Protein AF-A0A7J7HEP3-F1 (afdb_monomer_lite)

Radius of gyration: 16.16 Å; chains: 1; bounding box: 36×31×46 Å

pLDDT: mean 75.07, std 21.23, range [25.8, 96.38]

Sequence (106 aa):
MVVGGAAGEGDKEGMDHEEAGGELISNDKFKSIEHIVLANRVGPRVSVACFFSSGIQASSKVYGSIKELLSEENPPKYREITVRDYAAYFNAKGLDGNSTFSHFKL

InterPro domains:
  IPR027443 Isopenicillin N synthase-like superfamily [G3DSA:2.60.120.330] (22-89)

Structure (mmCIF, N/CA/C/O backbone):
data_AF-A0A7J7HEP3-F1
#
_entry.id   AF-A0A7J7HEP3-F1
#
loop_
_atom_site.group_PDB
_atom_site.id
_atom_site.type_symbol
_atom_site.label_atom_id
_atom_site.label_alt_id
_atom_site.label_comp_id
_atom_site.label_asym_id
_atom_site.label_entity_id
_atom_site.label_seq_id
_atom_site.pdbx_PDB_ins_code
_atom_site.Cartn_x
_atom_site.Cartn_y
_atom_site.Cartn_z
_atom_site.occupancy
_atom_site.B_iso_or_equiv
_atom_site.auth_seq_id
_atom_site.auth_comp_id
_atom_site.auth_asym_id
_atom_site.auth_atom_id
_atom_site.pdbx_PDB_model_num
ATOM 1 N N . MET A 1 1 ? 8.646 2.204 0.706 1.00 25.80 1 MET A N 1
ATOM 2 C CA . MET A 1 1 ? 9.997 1.812 0.252 1.00 25.80 1 MET A CA 1
ATOM 3 C C . MET A 1 1 ? 9.879 1.523 -1.231 1.00 25.80 1 MET A C 1
ATOM 5 O O . MET A 1 1 ? 9.289 0.518 -1.582 1.00 25.80 1 MET A O 1
ATOM 9 N N . VAL A 1 2 ? 10.303 2.457 -2.083 1.00 26.36 2 VAL A N 1
ATOM 10 C CA . VAL A 1 2 ? 10.253 2.294 -3.543 1.00 26.36 2 VAL A CA 1
ATOM 11 C C . VAL A 1 2 ? 11.681 2.058 -4.006 1.00 26.36 2 VAL A C 1
ATOM 13 O O . VAL A 1 2 ? 12.533 2.927 -3.831 1.00 26.36 2 VAL A O 1
ATOM 16 N N . VAL A 1 3 ? 11.946 0.877 -4.560 1.00 27.70 3 VAL A N 1
ATOM 17 C CA . VAL A 1 3 ? 13.159 0.612 -5.338 1.00 27.70 3 VAL A CA 1
ATOM 18 C C . VAL A 1 3 ? 12.714 0.568 -6.788 1.00 27.70 3 VAL A C 1
ATOM 20 O O . VAL A 1 3 ? 11.974 -0.323 -7.194 1.00 27.70 3 VAL A O 1
ATOM 23 N N . GLY A 1 4 ? 13.089 1.598 -7.541 1.00 28.75 4 GLY A N 1
ATOM 24 C CA . GLY A 1 4 ? 12.737 1.703 -8.945 1.00 28.75 4 GLY A CA 1
ATOM 25 C C . GLY A 1 4 ? 13.511 0.690 -9.770 1.00 28.75 4 GLY A C 1
ATOM 26 O O . GLY A 1 4 ? 14.736 0.600 -9.627 1.00 28.75 4 GLY A O 1
ATOM 27 N N . GLY A 1 5 ? 12.809 0.013 -10.694 1.00 29.83 5 GLY A N 1
ATOM 28 C CA . GLY A 1 5 ? 13.534 -0.525 -11.815 1.00 29.83 5 GLY A CA 1
ATOM 29 C C . GLY A 1 5 ? 12.966 -1.301 -13.013 1.00 29.83 5 GLY A C 1
ATOM 30 O O . GLY A 1 5 ? 12.582 -2.445 -12.857 1.00 29.83 5 GLY A O 1
ATOM 31 N N . ALA A 1 6 ? 13.182 -0.706 -14.201 1.00 29.84 6 ALA A N 1
ATOM 32 C CA . ALA A 1 6 ? 13.453 -1.257 -15.545 1.00 29.84 6 ALA A CA 1
ATOM 33 C C . ALA A 1 6 ? 12.407 -1.757 -16.519 1.00 29.84 6 ALA A C 1
ATOM 35 O O . ALA A 1 6 ? 11.457 -2.435 -16.184 1.00 29.84 6 ALA A O 1
ATOM 36 N N . ALA A 1 7 ? 12.696 -1.436 -17.784 1.00 34.62 7 ALA A N 1
ATOM 37 C CA . ALA A 1 7 ? 11.922 -1.776 -18.960 1.00 34.62 7 ALA A CA 1
ATOM 38 C C . ALA A 1 7 ? 12.692 -2.799 -19.811 1.00 34.62 7 ALA A C 1
ATOM 40 O O . ALA A 1 7 ? 13.732 -2.477 -20.390 1.00 34.62 7 ALA A O 1
ATOM 41 N N . GLY A 1 8 ? 12.132 -4.003 -19.906 1.00 30.41 8 GLY A N 1
ATOM 42 C CA . GLY A 1 8 ? 12.289 -4.922 -21.029 1.00 30.41 8 GLY A CA 1
ATOM 43 C C . GLY A 1 8 ? 10.907 -5.134 -21.645 1.00 30.41 8 GLY A C 1
ATOM 44 O O . GLY A 1 8 ? 9.927 -5.279 -20.920 1.00 30.41 8 GLY A O 1
ATOM 45 N N . GLU A 1 9 ? 10.816 -5.049 -22.966 1.00 41.53 9 GLU A N 1
ATOM 46 C CA . GLU A 1 9 ? 9.575 -5.218 -23.719 1.00 41.53 9 GLU A CA 1
ATOM 47 C C . GLU A 1 9 ? 9.227 -6.709 -23.803 1.00 41.53 9 GLU A C 1
ATOM 49 O O . GLU A 1 9 ? 9.986 -7.504 -24.353 1.00 41.53 9 GLU A O 1
ATOM 54 N N . GLY A 1 10 ? 8.101 -7.069 -23.197 1.00 30.66 10 GLY A N 1
ATOM 55 C CA . GLY A 1 10 ? 7.536 -8.411 -23.125 1.00 30.66 10 GLY A CA 1
ATOM 56 C C . GLY A 1 10 ? 6.417 -8.363 -22.094 1.00 30.66 10 GLY A C 1
ATOM 57 O O . GLY A 1 10 ? 6.683 -7.979 -20.963 1.00 30.66 10 GLY A O 1
ATOM 58 N N . ASP A 1 11 ? 5.183 -8.589 -22.545 1.00 29.23 11 ASP A N 1
ATOM 59 C CA . ASP A 1 11 ? 3.941 -8.756 -21.779 1.00 29.23 11 ASP A CA 1
ATOM 60 C C . ASP A 1 11 ? 3.921 -8.096 -20.392 1.00 29.23 11 ASP A C 1
ATOM 62 O O . ASP A 1 11 ? 4.408 -8.631 -19.399 1.00 29.23 11 ASP A O 1
ATOM 66 N N . LYS A 1 12 ? 3.334 -6.893 -20.332 1.00 32.94 12 LYS A N 1
ATOM 67 C CA . LYS A 1 12 ? 3.132 -6.133 -19.092 1.00 32.94 12 LYS A CA 1
ATOM 68 C C . LYS A 1 12 ? 2.104 -6.842 -18.205 1.00 32.94 12 LYS A C 1
ATOM 70 O O . LYS A 1 12 ? 0.954 -6.415 -18.122 1.00 32.94 12 LYS A O 1
ATOM 75 N N . GLU A 1 13 ? 2.516 -7.916 -17.546 1.00 31.56 13 GLU A N 1
ATOM 76 C CA . GLU A 1 13 ? 1.825 -8.462 -16.386 1.00 31.56 13 GLU A CA 1
ATOM 77 C C . GLU A 1 13 ? 2.009 -7.464 -15.237 1.00 31.56 13 GLU A C 1
ATOM 79 O O . GLU A 1 13 ? 3.052 -7.396 -14.590 1.00 31.56 13 GLU A O 1
ATOM 84 N N . GLY A 1 14 ? 1.010 -6.600 -15.046 1.00 38.41 14 GLY A N 1
ATOM 85 C CA . GLY A 1 14 ? 0.928 -5.761 -13.857 1.00 38.41 14 GLY A CA 1
ATOM 86 C C . GLY A 1 14 ? 0.696 -6.656 -12.647 1.00 38.41 14 GLY A C 1
ATOM 87 O O . GLY A 1 14 ? -0.332 -7.327 -12.585 1.00 38.41 14 GLY A O 1
ATOM 88 N N . MET A 1 15 ? 1.639 -6.694 -11.707 1.00 38.81 15 MET A N 1
ATOM 89 C CA . MET A 1 15 ? 1.494 -7.529 -10.521 1.00 38.81 15 MET A CA 1
ATOM 90 C C . MET A 1 15 ? 2.310 -6.992 -9.346 1.00 38.81 15 MET A C 1
ATOM 92 O O . MET A 1 15 ? 3.467 -7.357 -9.147 1.00 38.81 15 MET A O 1
ATOM 96 N N . ASP A 1 16 ? 1.644 -6.200 -8.508 1.00 39.62 16 ASP A N 1
ATOM 97 C CA . ASP A 1 16 ? 2.174 -5.750 -7.225 1.00 39.62 16 ASP A CA 1
ATOM 98 C C . ASP A 1 16 ? 1.135 -6.117 -6.152 1.00 39.62 16 ASP A C 1
ATOM 100 O O . ASP A 1 16 ? 0.198 -5.374 -5.857 1.00 39.62 16 ASP A O 1
ATOM 104 N N . HIS A 1 17 ? 1.263 -7.324 -5.597 1.00 44.25 17 HIS A N 1
ATOM 105 C CA . HIS A 1 17 ? 0.440 -7.809 -4.489 1.00 44.25 17 HIS A CA 1
ATOM 106 C C 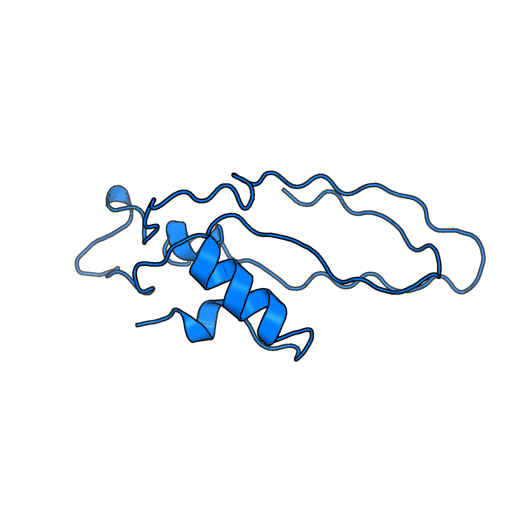. HIS A 1 17 ? 0.809 -7.087 -3.183 1.00 44.25 17 HIS A C 1
ATOM 108 O O . HIS A 1 17 ? 1.678 -7.532 -2.428 1.00 44.25 17 HIS A O 1
ATOM 114 N N . GLU A 1 18 ? 0.125 -5.975 -2.918 1.00 45.22 18 GLU A N 1
ATOM 115 C CA . GLU A 1 18 ? 0.199 -5.236 -1.656 1.00 45.22 18 GLU A CA 1
ATOM 116 C C . GLU A 1 18 ? -0.370 -6.091 -0.504 1.00 45.22 18 GLU A C 1
ATOM 118 O O . GLU A 1 18 ? -1.479 -6.627 -0.582 1.00 45.22 18 GLU A O 1
ATOM 123 N N . GLU A 1 19 ? 0.392 -6.218 0.587 1.00 44.69 19 GLU A N 1
ATOM 124 C CA . GLU A 1 19 ? -0.171 -6.463 1.922 1.00 44.69 19 GLU A CA 1
ATOM 125 C C . GLU A 1 19 ? -1.299 -5.442 2.146 1.00 44.69 19 GLU A C 1
ATOM 127 O O . GLU A 1 19 ? -1.152 -4.348 1.621 1.00 44.69 19 GLU A O 1
ATOM 132 N N . ALA A 1 20 ? -2.405 -5.756 2.841 1.00 53.09 20 ALA A N 1
ATOM 133 C CA . ALA A 1 20 ? -3.530 -4.820 3.030 1.00 53.09 20 ALA A CA 1
ATOM 134 C C . ALA A 1 20 ? -3.018 -3.372 3.188 1.00 53.09 20 ALA A C 1
ATOM 136 O O . ALA A 1 20 ? -2.344 -3.080 4.176 1.00 53.09 20 ALA A O 1
ATOM 137 N N . GLY A 1 21 ? -3.213 -2.554 2.140 1.00 65.94 21 GLY A N 1
ATOM 138 C CA . GLY A 1 21 ? -2.240 -1.523 1.754 1.00 65.94 21 GLY A CA 1
ATOM 139 C C . GLY A 1 21 ? -1.796 -0.611 2.883 1.00 65.94 21 GLY A C 1
ATOM 140 O O . GLY A 1 21 ? -2.580 -0.295 3.779 1.00 65.94 21 GLY A O 1
ATOM 141 N N . GLY A 1 22 ? -0.546 -0.145 2.832 1.00 78.94 22 GLY A N 1
ATOM 142 C CA . GLY A 1 22 ? 0.014 0.738 3.863 1.00 78.94 22 GLY A CA 1
ATOM 143 C C . GLY A 1 22 ? -0.892 1.942 4.158 1.00 78.94 22 GLY A C 1
ATOM 144 O O . GLY A 1 22 ? -0.996 2.386 5.300 1.00 78.94 22 GLY A O 1
ATOM 145 N N . GLU A 1 23 ? -1.614 2.427 3.146 1.00 88.00 23 GLU A N 1
ATOM 146 C CA . GLU A 1 23 ? -2.637 3.473 3.256 1.00 88.00 23 GLU A CA 1
ATOM 147 C C . GLU A 1 23 ? -3.870 3.056 4.083 1.00 88.00 23 GLU A C 1
ATOM 149 O O . GLU A 1 23 ? -4.329 3.830 4.926 1.00 88.00 23 GLU A O 1
ATOM 154 N N . LEU A 1 24 ? -4.353 1.820 3.920 1.00 89.38 24 LEU A N 1
ATOM 155 C CA . LEU A 1 24 ? -5.488 1.260 4.661 1.00 89.38 24 LEU A CA 1
ATOM 156 C C . LEU A 1 24 ? -5.160 1.108 6.148 1.00 89.38 24 LEU A C 1
ATOM 158 O O . LEU A 1 24 ? -5.859 1.661 6.996 1.00 89.38 24 LEU A O 1
ATOM 162 N N . ILE A 1 25 ? -4.070 0.407 6.477 1.00 89.44 25 ILE A N 1
ATOM 163 C CA . ILE A 1 25 ? -3.712 0.141 7.882 1.00 89.44 25 ILE A CA 1
ATOM 164 C C . ILE A 1 25 ? -3.310 1.420 8.624 1.00 89.44 25 ILE A C 1
ATOM 166 O O . ILE A 1 25 ? -3.527 1.541 9.829 1.00 89.44 25 ILE A O 1
ATOM 170 N N . SER A 1 26 ? -2.762 2.407 7.911 1.00 91.69 26 SER A N 1
ATOM 171 C CA . SER A 1 26 ? -2.349 3.686 8.493 1.00 91.69 26 SER A CA 1
ATOM 172 C C . SER A 1 26 ? -3.462 4.734 8.558 1.00 91.69 26 SER A C 1
ATOM 174 O O . SER A 1 26 ? -3.212 5.851 9.012 1.00 91.69 26 SER A O 1
ATOM 176 N N . ASN A 1 27 ? -4.682 4.398 8.127 1.00 93.81 27 ASN A N 1
ATOM 177 C CA . ASN A 1 27 ? -5.831 5.303 8.112 1.00 93.81 27 ASN A CA 1
ATOM 178 C C . ASN A 1 27 ? -5.570 6.614 7.331 1.00 93.81 27 ASN A C 1
ATOM 180 O O . ASN A 1 27 ? -5.899 7.705 7.806 1.00 93.81 27 ASN A O 1
ATOM 184 N N . ASP A 1 28 ? -4.972 6.510 6.136 1.00 91.38 28 ASP A N 1
ATOM 185 C CA . ASP A 1 28 ? -4.472 7.609 5.280 1.00 91.38 28 ASP A CA 1
ATOM 186 C C . ASP A 1 28 ? -3.221 8.350 5.759 1.00 91.38 28 ASP A C 1
ATOM 188 O O . ASP A 1 28 ? -2.823 9.337 5.131 1.00 91.38 28 ASP A O 1
ATOM 192 N N . LYS A 1 29 ? -2.579 7.924 6.850 1.00 90.94 29 LYS A N 1
ATOM 193 C CA . LYS A 1 29 ? -1.349 8.584 7.307 1.00 90.94 29 LYS A CA 1
ATOM 194 C C . LYS A 1 29 ? -0.195 8.377 6.323 1.00 90.94 29 LYS A C 1
ATOM 196 O O . LYS A 1 29 ? 0.647 9.259 6.173 1.00 90.94 29 LYS A O 1
ATOM 201 N N . PHE A 1 30 ? -0.184 7.242 5.629 1.00 87.44 30 PHE A N 1
ATOM 202 C CA . PHE A 1 30 ? 0.624 7.019 4.437 1.00 87.44 30 PHE A CA 1
ATOM 203 C C . PHE A 1 30 ? -0.255 7.014 3.193 1.00 87.44 30 PHE A C 1
ATOM 205 O O . PHE A 1 30 ? -1.412 6.602 3.242 1.00 87.44 30 PHE A O 1
ATOM 212 N N . LYS A 1 31 ? 0.320 7.464 2.078 1.00 83.81 31 LYS A N 1
ATOM 213 C CA . LYS A 1 31 ? -0.328 7.489 0.769 1.00 83.81 31 LYS A CA 1
ATOM 214 C C . LYS A 1 31 ? 0.395 6.560 -0.187 1.00 83.81 31 LYS A C 1
ATOM 216 O O . LYS A 1 31 ? 1.609 6.683 -0.351 1.00 83.81 31 LYS A O 1
ATOM 221 N N . SER A 1 32 ? -0.358 5.642 -0.784 1.00 80.88 32 SER A N 1
ATOM 222 C CA . SER A 1 32 ? 0.101 4.846 -1.914 1.00 80.88 32 SER A CA 1
ATOM 223 C C . SER A 1 32 ? -0.126 5.668 -3.180 1.00 80.88 32 SER A C 1
ATOM 225 O O . SER A 1 32 ? -1.212 6.212 -3.388 1.00 80.88 32 SER A O 1
ATOM 227 N N . ILE A 1 33 ? 0.917 5.843 -3.989 1.00 78.62 33 ILE A N 1
ATOM 228 C CA . ILE A 1 33 ? 0.879 6.715 -5.167 1.00 78.62 33 ILE A CA 1
ATOM 229 C C . ILE A 1 33 ? 1.162 5.917 -6.431 1.00 78.62 33 ILE A C 1
ATOM 231 O O . ILE A 1 33 ? 1.895 4.929 -6.412 1.00 78.62 33 ILE A O 1
ATOM 235 N N . GLU A 1 34 ? 0.603 6.373 -7.546 1.00 81.19 34 GLU A N 1
ATOM 236 C CA . GLU A 1 34 ? 0.887 5.785 -8.848 1.00 81.19 34 GLU A CA 1
ATOM 237 C C . GLU A 1 34 ? 2.330 6.076 -9.270 1.00 81.19 34 GLU A C 1
ATOM 239 O O . GLU A 1 34 ? 2.806 7.214 -9.223 1.00 81.19 34 GLU A O 1
ATOM 244 N N . HIS A 1 35 ? 3.023 5.034 -9.722 1.00 79.69 35 HIS A N 1
ATOM 245 C CA . HIS A 1 35 ? 4.381 5.124 -10.235 1.00 79.69 35 HIS A CA 1
ATOM 246 C C . HIS A 1 35 ? 4.401 4.716 -11.709 1.00 79.69 35 HIS A C 1
ATOM 248 O O . HIS A 1 35 ? 4.130 3.569 -12.054 1.00 79.69 35 HIS A O 1
ATOM 254 N N . ILE A 1 36 ? 4.753 5.657 -12.589 1.00 80.62 36 ILE A N 1
ATOM 255 C CA . ILE A 1 36 ? 4.854 5.426 -14.035 1.00 80.62 36 ILE A CA 1
ATOM 256 C C . ILE A 1 36 ? 6.323 5.429 -14.435 1.00 80.62 36 ILE A C 1
ATOM 258 O O . ILE A 1 36 ? 7.074 6.342 -14.088 1.00 80.62 36 ILE A O 1
ATOM 262 N N . VAL A 1 37 ? 6.727 4.434 -15.225 1.00 83.62 37 VAL A N 1
ATOM 263 C CA . VAL A 1 37 ? 8.081 4.364 -15.770 1.00 83.62 37 VAL A CA 1
ATOM 264 C C . VAL A 1 37 ? 8.039 4.490 -17.291 1.00 83.62 37 VAL A C 1
ATOM 266 O O . VAL A 1 37 ? 7.535 3.619 -17.992 1.00 83.62 37 VAL A O 1
ATOM 269 N N . LEU A 1 38 ? 8.594 5.582 -17.820 1.00 87.25 38 LEU A N 1
ATOM 270 C CA . LEU A 1 38 ? 8.579 5.874 -19.260 1.00 87.25 38 LEU A CA 1
ATOM 271 C C . LEU A 1 38 ? 9.505 4.933 -20.038 1.00 87.25 38 LEU A C 1
ATOM 273 O O . LEU A 1 38 ? 10.577 4.599 -19.544 1.00 87.25 38 LEU A O 1
ATOM 277 N N . ALA A 1 39 ? 9.134 4.518 -21.247 1.00 87.88 39 ALA A N 1
ATOM 278 C CA . ALA A 1 39 ? 10.019 3.728 -22.104 1.00 87.88 39 ALA A CA 1
ATOM 279 C C . ALA A 1 39 ? 11.177 4.585 -22.651 1.00 87.88 39 ALA A C 1
ATOM 281 O O . ALA A 1 39 ? 10.984 5.751 -23.005 1.00 87.88 39 ALA A O 1
ATOM 282 N N . ASN A 1 40 ? 12.379 4.006 -22.739 1.00 85.88 40 ASN A N 1
ATOM 283 C CA . ASN A 1 40 ? 13.509 4.647 -23.414 1.00 85.88 40 ASN A CA 1
ATOM 284 C C . ASN A 1 40 ? 13.388 4.469 -24.930 1.00 85.88 40 ASN A C 1
ATOM 286 O O . ASN A 1 40 ? 12.993 3.410 -25.404 1.00 85.88 40 ASN A O 1
ATOM 290 N N . ARG A 1 41 ? 13.778 5.498 -25.694 1.00 86.56 41 ARG A N 1
ATOM 291 C CA . ARG A 1 41 ? 13.813 5.430 -27.168 1.00 86.56 41 ARG A CA 1
ATOM 292 C C . ARG A 1 41 ? 15.046 4.703 -27.711 1.00 86.56 41 ARG A C 1
ATOM 294 O O . ARG A 1 41 ? 15.016 4.230 -28.839 1.00 86.56 41 ARG A O 1
ATOM 301 N N . VAL A 1 42 ? 16.134 4.658 -26.938 1.00 91.31 42 VAL A N 1
ATOM 302 C CA . VAL A 1 42 ? 17.415 4.053 -27.328 1.00 91.31 42 VAL A CA 1
ATOM 303 C C . VAL A 1 42 ? 18.030 3.357 -26.116 1.00 91.31 42 VAL A C 1
ATOM 305 O O . VAL A 1 42 ? 18.143 3.964 -25.052 1.00 91.31 42 VAL A O 1
ATOM 308 N N . GLY A 1 43 ? 18.468 2.110 -26.305 1.00 89.31 43 GLY A N 1
ATOM 309 C CA . GLY A 1 43 ? 19.182 1.314 -25.304 1.00 89.31 43 GLY A CA 1
ATOM 310 C C . GLY A 1 43 ? 18.295 0.732 -24.186 1.00 89.31 43 GLY A C 1
ATOM 311 O O . GLY A 1 43 ? 17.223 1.266 -23.893 1.00 89.31 43 GLY A O 1
ATOM 312 N N . PRO A 1 44 ? 18.728 -0.372 -23.547 1.00 89.00 44 PRO A N 1
ATOM 313 C CA . PRO A 1 44 ? 17.969 -1.020 -22.481 1.00 89.00 44 PRO A CA 1
ATOM 314 C C . PRO A 1 44 ? 17.968 -0.186 -21.192 1.00 89.00 44 PRO A C 1
ATOM 316 O O . PRO A 1 44 ? 18.957 0.470 -20.860 1.00 89.00 44 PRO A O 1
ATOM 319 N N . ARG A 1 45 ? 16.879 -0.264 -20.416 1.00 88.94 45 ARG A N 1
ATOM 320 C CA . ARG A 1 45 ? 16.843 0.214 -19.025 1.00 88.94 45 ARG A CA 1
ATOM 321 C C . ARG A 1 45 ? 16.664 -0.987 -18.107 1.00 88.94 45 ARG A C 1
ATOM 323 O O . ARG A 1 45 ? 15.599 -1.584 -18.150 1.00 88.94 45 ARG A O 1
ATOM 330 N N . VAL A 1 46 ? 17.657 -1.286 -17.260 1.00 88.69 46 VAL A N 1
ATOM 331 C CA . VAL A 1 46 ? 17.662 -2.411 -16.292 1.00 88.69 46 VAL A CA 1
ATOM 332 C C . VAL A 1 46 ? 17.679 -1.894 -14.853 1.00 88.69 46 VAL A C 1
ATOM 334 O O . VAL A 1 46 ? 18.233 -0.828 -14.595 1.00 88.69 46 VAL A O 1
ATOM 337 N N . SER A 1 47 ? 16.956 -2.563 -13.955 1.00 85.88 47 SER A N 1
ATOM 338 C CA . SER A 1 47 ? 16.738 -2.223 -12.550 1.00 85.88 47 SER A CA 1
ATOM 339 C C . SER A 1 47 ? 15.728 -3.216 -11.945 1.00 85.88 47 SER A C 1
ATOM 341 O O . SER A 1 47 ? 15.184 -4.059 -12.655 1.00 85.88 47 SER A O 1
ATOM 343 N N . VAL A 1 48 ? 15.615 -3.234 -10.619 1.00 88.94 48 VAL A N 1
ATOM 344 C CA . VAL A 1 48 ? 15.038 -4.363 -9.879 1.00 88.94 48 VAL A CA 1
ATOM 345 C C . VAL A 1 48 ? 14.191 -3.818 -8.741 1.00 88.94 48 VAL A C 1
ATOM 347 O O . VAL A 1 48 ? 14.705 -3.082 -7.901 1.00 88.94 48 VAL A O 1
ATOM 350 N N . ALA A 1 49 ? 12.913 -4.182 -8.705 1.00 81.56 49 ALA A N 1
ATOM 351 C CA . ALA A 1 49 ? 12.027 -3.866 -7.592 1.00 81.56 49 ALA A CA 1
ATOM 352 C C . ALA A 1 49 ? 12.043 -4.990 -6.543 1.00 81.56 49 ALA A C 1
ATOM 354 O O . ALA A 1 49 ? 12.249 -6.161 -6.864 1.00 81.56 49 ALA A O 1
ATOM 355 N N . CYS A 1 50 ? 11.824 -4.627 -5.279 1.00 82.75 50 CYS A N 1
ATOM 356 C CA . CYS A 1 50 ? 11.692 -5.564 -4.167 1.00 82.75 50 CYS A CA 1
ATOM 357 C C . CYS A 1 50 ? 10.468 -5.174 -3.338 1.00 82.75 50 CYS A C 1
ATOM 359 O O . CYS A 1 50 ? 10.373 -4.033 -2.879 1.00 82.75 50 CYS A O 1
ATOM 361 N N . PHE A 1 51 ? 9.550 -6.120 -3.155 1.00 77.12 51 PHE A N 1
ATOM 362 C CA . PHE A 1 51 ? 8.283 -5.917 -2.462 1.00 77.12 51 PHE A CA 1
ATOM 363 C C . PHE A 1 51 ? 8.213 -6.816 -1.232 1.00 77.12 51 PHE A C 1
ATOM 365 O O . PHE A 1 51 ? 8.525 -8.005 -1.300 1.00 77.12 51 PHE A O 1
ATOM 372 N N . PHE A 1 52 ? 7.773 -6.249 -0.112 1.00 76.19 52 PHE A N 1
ATOM 373 C CA . PHE A 1 52 ? 7.477 -6.999 1.103 1.00 76.19 52 PHE A CA 1
ATOM 374 C C . PHE A 1 52 ? 5.975 -7.258 1.155 1.00 76.19 52 PHE A C 1
ATOM 376 O O . PHE A 1 52 ? 5.183 -6.323 1.057 1.00 76.19 52 PHE A O 1
ATOM 383 N N . SER A 1 53 ? 5.586 -8.523 1.283 1.00 71.94 53 SER A N 1
ATOM 384 C CA . SER A 1 53 ? 4.187 -8.931 1.385 1.00 71.94 53 SER A CA 1
ATOM 385 C C . SER A 1 53 ? 4.075 -10.159 2.279 1.00 71.94 53 SER A C 1
ATOM 387 O O . SER A 1 53 ? 4.964 -11.012 2.287 1.00 71.94 53 SER A O 1
ATOM 389 N N . SER A 1 54 ? 2.964 -10.271 3.009 1.00 64.12 54 SER A N 1
ATOM 390 C CA . SER A 1 54 ? 2.620 -11.478 3.773 1.00 64.12 54 SER A CA 1
ATOM 391 C C . SER A 1 54 ? 2.201 -12.657 2.877 1.00 64.12 54 SER A C 1
ATOM 393 O O . SER A 1 54 ? 2.007 -13.768 3.371 1.00 64.12 54 SER A O 1
ATOM 395 N N . GLY A 1 55 ? 2.136 -12.443 1.555 1.00 61.91 55 GLY A N 1
ATOM 396 C CA . GLY A 1 55 ? 1.799 -13.447 0.551 1.00 61.91 55 GLY A CA 1
ATOM 397 C C . GLY A 1 55 ? 0.302 -13.768 0.499 1.00 61.91 55 GLY A C 1
ATOM 398 O O . GLY A 1 55 ? -0.451 -13.489 1.427 1.00 61.91 55 GLY A O 1
ATOM 399 N N . ILE A 1 56 ? -0.145 -14.426 -0.579 1.00 57.84 56 ILE A N 1
ATOM 400 C CA . ILE A 1 56 ? -1.509 -14.988 -0.701 1.00 57.84 56 ILE A CA 1
ATOM 401 C C . ILE A 1 56 ? -1.608 -16.303 0.100 1.00 57.84 56 ILE A C 1
ATOM 403 O O . ILE A 1 56 ? -2.300 -17.244 -0.286 1.00 57.84 56 ILE A O 1
ATOM 407 N N . GLN A 1 57 ? -0.877 -16.445 1.209 1.00 56.97 57 GLN A N 1
ATOM 408 C CA . GLN A 1 57 ? -1.226 -17.518 2.131 1.00 56.97 57 GLN A CA 1
ATOM 409 C C . GLN A 1 57 ? -2.610 -17.194 2.677 1.00 56.97 57 GLN A C 1
ATOM 411 O O . GLN A 1 57 ? -2.906 -16.034 2.959 1.00 56.97 57 GLN A O 1
ATOM 416 N N . ALA A 1 58 ? -3.468 -18.214 2.755 1.00 57.03 58 ALA A N 1
ATOM 417 C CA . ALA A 1 58 ? -4.861 -18.129 3.182 1.00 57.03 58 ALA A CA 1
ATOM 418 C C . ALA A 1 58 ? -4.963 -17.757 4.670 1.00 57.03 58 ALA A C 1
ATOM 420 O O . ALA A 1 58 ? -5.437 -18.520 5.506 1.00 57.03 58 ALA A O 1
ATOM 421 N N . SER A 1 59 ? -4.461 -16.581 5.012 1.00 66.06 59 SER A N 1
ATOM 422 C CA . SER A 1 59 ? -4.590 -15.979 6.311 1.00 66.06 59 SER A CA 1
ATOM 423 C C . SER A 1 59 ? -6.020 -15.482 6.416 1.00 66.06 59 SER A C 1
ATOM 425 O O . SER A 1 59 ? -6.440 -14.590 5.681 1.00 66.06 59 SER A O 1
ATOM 427 N N . SER A 1 60 ? -6.773 -16.047 7.356 1.00 74.50 60 SER A N 1
ATOM 428 C CA . SER A 1 60 ? -8.061 -15.504 7.791 1.00 74.50 60 SER A CA 1
ATOM 429 C C . SER A 1 60 ? -7.895 -14.217 8.607 1.00 74.50 60 SER A C 1
ATOM 431 O O . SER A 1 60 ? -8.845 -13.765 9.244 1.00 74.50 60 SER A O 1
ATOM 433 N N . LYS A 1 61 ? -6.680 -13.648 8.655 1.00 83.44 61 LYS A N 1
ATOM 434 C CA . LYS A 1 61 ? -6.413 -12.401 9.351 1.00 83.44 61 LYS A CA 1
ATOM 435 C C . LYS A 1 61 ? -7.148 -11.272 8.649 1.00 83.44 61 LYS A C 1
ATOM 437 O O . LYS A 1 61 ? -6.961 -11.008 7.462 1.00 83.44 61 LYS A O 1
ATOM 442 N N . VAL A 1 62 ? -7.959 -10.605 9.448 1.00 88.06 62 VAL A N 1
ATOM 443 C CA . VAL A 1 62 ? -8.660 -9.392 9.081 1.00 88.06 62 VAL A CA 1
ATOM 444 C C . VAL A 1 62 ? -7.746 -8.207 9.384 1.00 88.06 62 VAL A C 1
ATOM 446 O O . VAL A 1 62 ? -7.120 -8.138 10.444 1.00 88.06 62 VAL A O 1
ATOM 449 N N . TYR A 1 63 ? -7.643 -7.303 8.422 1.00 86.81 63 TYR A N 1
ATOM 450 C CA . TYR A 1 63 ? -6.883 -6.068 8.479 1.00 86.81 63 TYR A CA 1
ATOM 451 C C . TYR A 1 63 ? -7.853 -4.893 8.475 1.00 86.81 63 TYR A C 1
ATOM 453 O O . TYR A 1 63 ? -8.800 -4.853 7.695 1.00 86.81 63 TYR A O 1
ATOM 461 N N . GLY A 1 64 ? -7.580 -3.924 9.334 1.00 89.25 64 GLY A N 1
ATOM 462 C CA . GLY A 1 64 ? -8.272 -2.647 9.402 1.00 89.25 64 GLY A CA 1
ATOM 463 C C . GLY A 1 64 ? -7.297 -1.574 9.865 1.00 89.25 64 GLY A C 1
ATOM 464 O O . GLY A 1 64 ? -6.106 -1.847 10.054 1.00 89.25 64 GLY A O 1
ATOM 465 N N . SER A 1 65 ? -7.797 -0.357 10.060 1.00 93.62 65 SER A N 1
ATOM 466 C CA . SER A 1 65 ? -6.993 0.738 10.598 1.00 93.62 65 SER A CA 1
ATOM 467 C C . SER A 1 65 ? -6.370 0.355 11.948 1.00 93.62 65 SER A C 1
ATOM 469 O O . SER A 1 65 ? -7.040 -0.193 12.827 1.00 93.62 65 SER A O 1
ATOM 471 N N . ILE A 1 66 ? -5.084 0.661 12.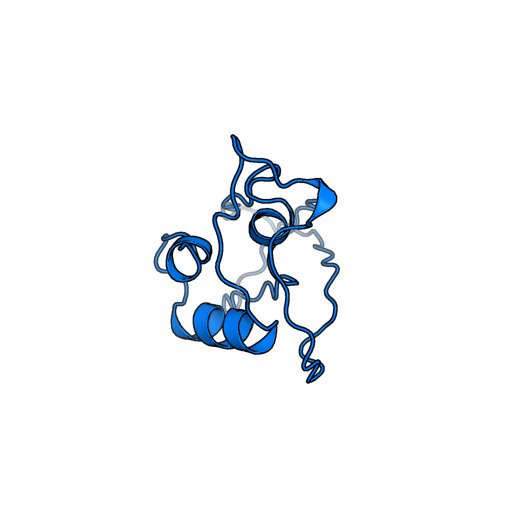123 1.00 92.81 66 ILE A N 1
ATOM 472 C CA . ILE A 1 66 ? -4.351 0.444 13.376 1.00 92.81 66 ILE A CA 1
ATOM 473 C C . ILE A 1 66 ? -5.048 1.221 14.499 1.00 92.81 66 ILE A C 1
ATOM 475 O O . ILE A 1 66 ? -5.224 2.436 14.400 1.00 92.81 66 ILE A O 1
ATOM 479 N N . LYS A 1 67 ? -5.439 0.521 15.569 1.00 92.38 67 LYS A N 1
ATOM 480 C CA . LYS A 1 67 ? -6.277 1.079 16.643 1.00 92.38 67 LYS A CA 1
ATOM 481 C C . LYS A 1 67 ? -5.607 2.252 17.353 1.00 92.38 67 LYS A C 1
ATOM 483 O O . LYS A 1 67 ? -6.282 3.217 17.687 1.00 92.38 67 LYS A O 1
ATOM 488 N N . GLU A 1 68 ? -4.289 2.205 17.521 1.00 95.12 68 GLU A N 1
ATOM 489 C CA . GLU A 1 68 ? -3.496 3.274 18.134 1.00 95.12 68 GLU A CA 1
ATOM 490 C C . GLU A 1 68 ? -3.458 4.568 17.296 1.00 95.12 68 GLU A C 1
ATOM 492 O O . GLU A 1 68 ? -3.020 5.603 17.792 1.00 95.12 68 GLU A O 1
ATOM 497 N N . LEU A 1 69 ? -3.895 4.530 16.030 1.00 93.69 69 LEU A N 1
ATOM 498 C CA . LEU A 1 69 ? -3.994 5.705 15.156 1.00 93.69 69 LEU A CA 1
ATOM 499 C C . LEU A 1 69 ? -5.403 6.324 15.126 1.00 93.69 69 LEU A C 1
ATOM 501 O O . LEU A 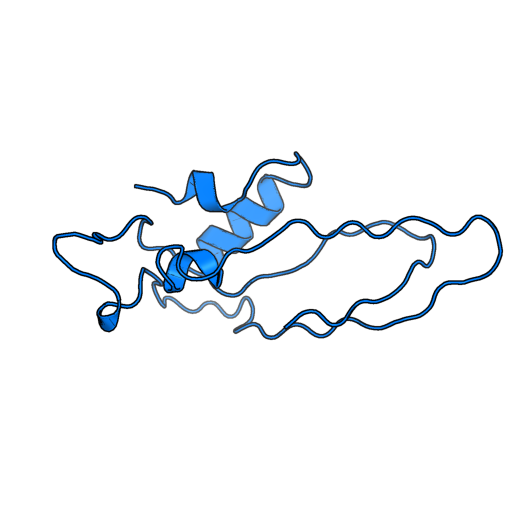1 69 ? -5.591 7.344 14.457 1.00 93.69 69 LEU A O 1
ATOM 505 N N . LEU A 1 70 ? -6.383 5.717 15.801 1.00 96.00 70 LEU A N 1
ATOM 506 C CA . LEU A 1 70 ? -7.780 6.153 15.793 1.00 96.00 70 LEU A CA 1
ATOM 507 C C . LEU A 1 70 ? -8.087 7.095 16.965 1.00 96.00 70 LEU A C 1
ATOM 509 O O . LEU A 1 70 ? -7.582 6.923 18.072 1.00 96.00 70 LEU A O 1
ATOM 513 N N . SER A 1 71 ? -8.956 8.073 16.720 1.00 96.38 71 SER A N 1
ATOM 514 C CA . SER A 1 71 ? -9.507 8.988 17.730 1.00 96.38 71 SER A CA 1
ATOM 515 C C . SER A 1 71 ? -10.915 9.438 17.323 1.00 96.38 71 SER A C 1
ATOM 517 O O . SER A 1 71 ? -11.364 9.122 16.222 1.00 96.38 71 SER A O 1
ATOM 519 N N . GLU A 1 72 ? -11.617 10.192 18.177 1.00 95.75 72 GLU A N 1
ATOM 520 C CA . GLU A 1 72 ? -12.913 10.795 17.808 1.00 95.75 72 GLU A CA 1
ATOM 521 C C . GLU A 1 72 ? -12.795 11.708 16.575 1.00 95.75 72 GLU A C 1
ATOM 523 O O . GLU A 1 72 ? -13.684 11.745 15.728 1.00 95.75 72 GLU A O 1
ATOM 528 N N . GLU A 1 73 ? -11.663 12.397 16.441 1.00 96.12 73 GLU A N 1
ATOM 529 C CA . GLU A 1 73 ? -11.360 13.309 15.331 1.00 96.12 73 GLU A CA 1
ATOM 530 C C . GLU A 1 73 ? -10.791 12.576 14.101 1.00 96.12 73 GLU A C 1
ATOM 532 O O . GLU A 1 73 ? -10.798 13.114 12.994 1.00 96.12 73 GLU A O 1
ATOM 537 N N . ASN A 1 74 ? -10.299 11.345 14.279 1.00 94.62 74 ASN A N 1
ATOM 538 C CA . ASN A 1 74 ? -9.762 10.488 13.222 1.00 94.62 74 ASN A CA 1
ATOM 539 C C . ASN A 1 74 ? -10.383 9.081 13.302 1.00 94.62 74 ASN A C 1
ATOM 541 O O . ASN A 1 74 ? -9.692 8.122 13.674 1.00 94.62 74 ASN A O 1
ATOM 545 N N . PRO A 1 75 ? -11.680 8.939 12.969 1.00 95.88 75 PRO A N 1
ATOM 546 C CA . PRO A 1 75 ? -12.339 7.642 12.958 1.00 95.88 75 PRO A CA 1
ATOM 547 C C . PRO A 1 75 ? -11.738 6.729 11.875 1.00 95.88 75 PRO A C 1
ATOM 549 O O . PRO A 1 75 ? -11.037 7.197 10.967 1.00 95.88 75 PRO A O 1
ATOM 552 N N . PRO A 1 76 ? -11.996 5.412 11.937 1.00 95.81 76 PRO A N 1
ATOM 553 C CA . PRO A 1 76 ? -11.603 4.506 10.866 1.00 95.81 76 PRO A CA 1
ATOM 554 C C . PRO A 1 76 ? -12.246 4.949 9.547 1.00 95.81 76 PRO A C 1
ATOM 556 O O . PRO A 1 76 ? -13.423 5.296 9.511 1.00 95.81 76 PRO A O 1
ATOM 559 N N . LYS A 1 77 ? -11.462 4.957 8.466 1.00 95.25 77 LYS A N 1
ATOM 560 C CA . LYS A 1 77 ? -11.902 5.368 7.118 1.00 95.25 77 LYS A CA 1
ATOM 561 C C . LYS A 1 77 ? -12.133 4.197 6.174 1.00 95.25 77 LYS A C 1
ATOM 563 O O . LYS A 1 77 ? -12.721 4.364 5.108 1.00 95.25 77 LYS A O 1
ATOM 568 N N . TYR A 1 78 ? -11.635 3.030 6.552 1.00 93.38 78 TYR A N 1
ATOM 569 C CA . TYR A 1 78 ? -11.640 1.825 5.744 1.00 93.38 78 TYR A CA 1
ATOM 570 C C . TYR A 1 78 ? -12.357 0.714 6.494 1.00 93.38 78 TYR A C 1
ATOM 572 O O . TYR A 1 78 ? -12.237 0.595 7.715 1.00 93.38 78 TYR A O 1
ATOM 580 N N . ARG A 1 79 ? -13.101 -0.101 5.748 1.00 92.94 79 ARG A N 1
ATOM 581 C CA . ARG A 1 79 ? -13.706 -1.319 6.276 1.00 92.94 79 ARG A CA 1
ATOM 582 C C . ARG A 1 79 ? -12.622 -2.355 6.558 1.00 92.94 79 ARG A C 1
ATOM 584 O O . ARG A 1 79 ? -11.559 -2.353 5.938 1.00 92.94 79 ARG A O 1
ATOM 591 N N . GLU A 1 80 ? -12.930 -3.267 7.461 1.00 92.44 80 GLU A N 1
ATOM 592 C CA . GLU A 1 80 ? -12.082 -4.420 7.723 1.00 92.44 80 GLU A CA 1
ATOM 593 C C . GLU A 1 80 ? -12.117 -5.405 6.540 1.00 92.44 80 GLU A C 1
ATOM 595 O O . GLU A 1 80 ? -13.191 -5.740 6.038 1.00 92.44 80 GLU A O 1
ATOM 600 N N . ILE A 1 81 ? -10.945 -5.850 6.074 1.00 89.88 81 ILE A N 1
ATOM 601 C CA . ILE A 1 81 ? -10.789 -6.733 4.906 1.00 89.88 81 ILE A CA 1
ATOM 602 C C . ILE A 1 81 ? -9.750 -7.822 5.150 1.00 89.88 81 ILE A C 1
ATOM 604 O O . ILE A 1 81 ? -8.851 -7.670 5.973 1.00 89.88 81 ILE A O 1
ATOM 608 N N . THR A 1 82 ? -9.806 -8.906 4.386 1.00 87.31 82 THR A N 1
ATOM 609 C CA . THR A 1 82 ? -8.689 -9.854 4.298 1.00 87.31 82 THR A CA 1
ATOM 610 C C . THR A 1 82 ? -7.754 -9.500 3.137 1.00 87.31 82 THR A C 1
ATOM 612 O O . THR A 1 82 ? -8.139 -8.818 2.184 1.00 87.31 82 THR A O 1
ATOM 615 N N . VAL A 1 83 ? -6.522 -10.022 3.163 1.00 81.12 83 VAL A N 1
ATOM 616 C CA . VAL A 1 83 ? -5.593 -9.929 2.013 1.00 81.12 83 VAL A CA 1
ATOM 617 C C . VAL A 1 83 ? -6.201 -10.577 0.763 1.00 81.12 83 VAL A C 1
ATOM 619 O O . VAL A 1 83 ? -5.971 -10.117 -0.353 1.00 81.12 83 VAL A O 1
ATOM 622 N N . ARG A 1 84 ? -7.033 -11.614 0.940 1.00 83.44 84 ARG A N 1
ATOM 623 C CA . ARG A 1 84 ? -7.746 -12.271 -0.160 1.00 83.44 84 ARG A CA 1
ATOM 624 C C . ARG A 1 84 ? -8.769 -11.343 -0.811 1.00 83.44 84 ARG A C 1
ATOM 626 O O . ARG A 1 84 ? -8.832 -11.314 -2.036 1.00 83.44 84 ARG A O 1
ATOM 633 N N . ASP A 1 85 ? -9.534 -10.594 -0.019 1.00 86.50 85 ASP A N 1
ATOM 634 C CA . ASP A 1 85 ? -10.524 -9.640 -0.540 1.00 86.50 85 ASP A CA 1
ATOM 635 C C . ASP A 1 85 ? -9.838 -8.532 -1.341 1.00 86.50 85 ASP A C 1
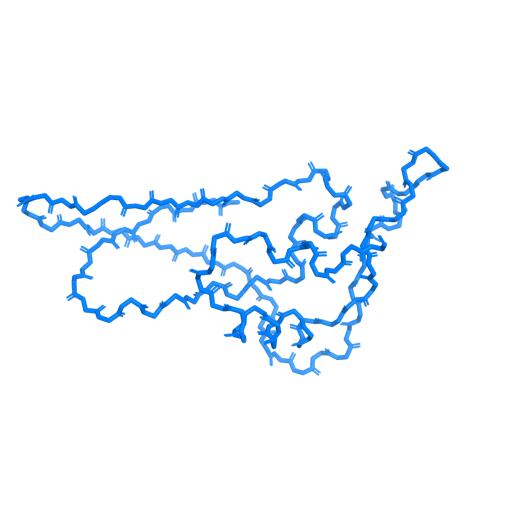ATOM 637 O O . ASP A 1 85 ? -10.272 -8.198 -2.445 1.00 86.50 85 ASP A O 1
ATOM 641 N N . TYR A 1 86 ? -8.720 -8.016 -0.813 1.00 84.38 86 TYR A N 1
ATOM 642 C CA . TYR A 1 86 ? -7.887 -7.042 -1.511 1.00 84.38 86 TYR A CA 1
ATOM 643 C C . TYR A 1 86 ? -7.380 -7.588 -2.849 1.00 84.38 86 TYR A C 1
ATOM 645 O O . TYR A 1 86 ? -7.630 -6.984 -3.890 1.00 84.38 86 TYR A O 1
ATOM 653 N N . ALA A 1 87 ? -6.719 -8.751 -2.836 1.00 82.00 87 ALA A N 1
ATOM 654 C CA . ALA A 1 87 ? -6.133 -9.355 -4.030 1.00 82.00 87 ALA A CA 1
ATOM 655 C C . ALA A 1 87 ? -7.189 -9.704 -5.090 1.00 82.00 87 ALA A C 1
ATOM 657 O O . ALA A 1 87 ? -6.966 -9.478 -6.277 1.00 82.00 87 ALA A O 1
ATOM 658 N N . ALA A 1 88 ? -8.350 -10.221 -4.674 1.00 86.38 88 ALA A N 1
ATOM 659 C CA . ALA A 1 88 ? -9.443 -10.546 -5.584 1.00 86.38 88 ALA A CA 1
ATOM 660 C C . ALA A 1 88 ? -9.966 -9.297 -6.305 1.00 86.38 88 ALA A C 1
ATOM 662 O O . ALA A 1 88 ? -10.104 -9.311 -7.528 1.00 86.38 88 ALA A O 1
ATOM 663 N N . TYR A 1 89 ? -10.212 -8.210 -5.567 1.00 87.50 89 TYR A N 1
ATOM 664 C CA . TYR A 1 89 ? -10.659 -6.955 -6.166 1.00 87.50 89 TYR A CA 1
ATOM 665 C C . TYR A 1 89 ? -9.578 -6.321 -7.045 1.00 87.50 89 TYR A C 1
ATOM 667 O O . TYR A 1 89 ? -9.865 -5.929 -8.172 1.00 87.50 89 TYR A O 1
ATOM 675 N N . PHE A 1 90 ? -8.336 -6.256 -6.556 1.00 82.06 90 PHE A N 1
ATOM 676 C CA . PHE A 1 90 ? -7.198 -5.698 -7.286 1.00 82.06 90 PHE A CA 1
ATOM 677 C C . PHE A 1 90 ? -7.027 -6.366 -8.657 1.00 82.06 90 PHE A C 1
ATOM 679 O O . PHE A 1 90 ? -6.994 -5.682 -9.680 1.00 82.06 90 PHE A O 1
ATOM 686 N N . ASN A 1 91 ? -7.018 -7.702 -8.684 1.00 83.06 91 ASN A N 1
ATOM 687 C CA . ASN A 1 91 ? -6.879 -8.476 -9.916 1.00 83.06 91 ASN A CA 1
ATOM 688 C C . ASN A 1 91 ? -8.078 -8.306 -10.857 1.00 83.06 91 ASN A C 1
ATOM 690 O O . ASN A 1 91 ? -7.899 -8.228 -12.069 1.00 83.06 91 ASN A O 1
ATOM 694 N N . ALA A 1 92 ? -9.301 -8.251 -10.318 1.00 87.81 92 ALA A N 1
ATOM 695 C CA . ALA A 1 92 ? -10.511 -8.094 -11.125 1.00 87.81 92 ALA A CA 1
ATOM 696 C C . ALA A 1 92 ? -10.641 -6.691 -11.737 1.00 87.81 92 ALA A C 1
ATOM 698 O O . ALA A 1 92 ? -11.192 -6.536 -12.824 1.00 87.81 92 ALA A O 1
ATOM 699 N N . LYS A 1 93 ? -10.147 -5.673 -11.031 1.00 84.94 93 LYS A N 1
ATOM 700 C CA . LYS A 1 93 ? -10.228 -4.274 -11.438 1.00 84.94 93 LYS A CA 1
ATOM 701 C C . LYS A 1 93 ? -9.296 -3.941 -12.611 1.00 84.94 93 LYS A C 1
ATOM 703 O O . LYS A 1 93 ? -9.684 -3.186 -13.498 1.00 84.94 93 LYS A O 1
ATOM 708 N N . GLY A 1 94 ? -8.078 -4.486 -12.620 1.00 78.31 94 GLY A N 1
ATOM 709 C CA . GLY A 1 94 ? -7.075 -4.188 -13.646 1.00 78.31 94 GLY A CA 1
ATOM 710 C C . GLY A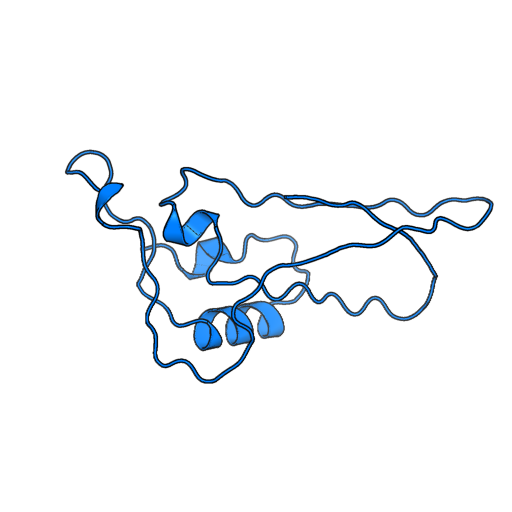 1 94 ? -6.533 -2.749 -13.592 1.00 78.31 94 GLY A C 1
ATOM 711 O O . GLY A 1 94 ? -6.568 -2.087 -12.555 1.00 78.31 94 GLY A O 1
ATOM 712 N N . LEU A 1 95 ? -5.998 -2.269 -14.721 1.00 73.38 95 LEU A N 1
ATOM 713 C CA . LEU A 1 95 ? -5.325 -0.967 -14.852 1.00 73.38 95 LEU A CA 1
ATOM 714 C C . LEU A 1 95 ? -6.289 0.123 -15.355 1.00 73.38 95 LEU A C 1
ATOM 716 O O . LEU A 1 95 ? -6.127 0.648 -16.454 1.00 73.38 95 LEU A O 1
ATOM 720 N N . ASP A 1 96 ? -7.314 0.446 -14.568 1.00 75.94 96 ASP A N 1
ATOM 721 C CA . ASP A 1 96 ? -8.328 1.456 -14.922 1.00 75.94 96 ASP A CA 1
ATOM 722 C C . ASP A 1 96 ? -7.956 2.899 -14.506 1.00 75.94 96 ASP A C 1
ATOM 724 O O . ASP A 1 96 ? -8.719 3.828 -14.765 1.00 75.94 96 ASP A O 1
ATOM 728 N N . GLY A 1 97 ? -6.803 3.093 -13.850 1.00 69.56 97 GLY A N 1
ATOM 729 C CA . GLY A 1 97 ? -6.324 4.393 -13.355 1.00 69.56 97 GLY A CA 1
ATOM 730 C C . GLY A 1 97 ? -7.066 4.936 -12.126 1.00 69.56 97 GLY A C 1
ATOM 731 O O . GLY A 1 97 ? -6.823 6.063 -11.705 1.00 69.56 97 GLY A O 1
ATOM 732 N N . ASN A 1 98 ? -7.989 4.173 -11.537 1.00 73.62 98 ASN A N 1
ATOM 733 C CA . ASN A 1 98 ? -8.620 4.551 -10.277 1.00 73.62 98 ASN A CA 1
ATOM 734 C C . ASN A 1 98 ? -7.792 4.049 -9.087 1.00 73.62 98 ASN A C 1
ATOM 736 O O . ASN A 1 98 ? -7.006 3.111 -9.199 1.00 73.62 98 ASN A O 1
ATOM 740 N N . SER A 1 99 ? -8.051 4.568 -7.887 1.00 76.12 99 SER A N 1
ATOM 741 C CA . SER A 1 99 ? -7.503 3.991 -6.650 1.00 76.12 99 SER A CA 1
ATOM 742 C C . SER A 1 99 ? -8.224 2.687 -6.278 1.00 76.12 99 SER A C 1
ATOM 744 O O . SER A 1 99 ? -9.443 2.569 -6.423 1.00 76.12 99 SER A O 1
ATOM 746 N N . THR A 1 100 ? -7.492 1.663 -5.836 1.00 79.06 100 THR A N 1
ATOM 747 C CA . THR A 1 100 ? -8.070 0.411 -5.302 1.00 79.06 100 THR A CA 1
ATOM 748 C C . THR A 1 100 ? -8.721 0.642 -3.937 1.00 79.06 100 THR A C 1
ATOM 750 O O . THR A 1 100 ? -9.745 0.036 -3.629 1.00 79.06 100 THR A O 1
ATOM 753 N N . PHE A 1 101 ? -8.195 1.591 -3.161 1.00 80.94 101 PHE A N 1
ATOM 754 C CA . PHE A 1 101 ? -8.641 1.920 -1.807 1.00 80.94 101 PHE A CA 1
ATOM 755 C C . PHE A 1 101 ? -10.051 2.503 -1.749 1.00 80.94 101 PHE A C 1
ATOM 757 O O . PHE A 1 101 ? -10.750 2.302 -0.757 1.00 80.94 101 PHE A O 1
ATOM 764 N N . SER A 1 102 ? -10.512 3.168 -2.814 1.00 85.94 102 SER A N 1
ATOM 765 C CA . SER A 1 102 ? -11.877 3.707 -2.890 1.00 85.94 102 SER A CA 1
ATOM 766 C C . SER A 1 102 ? -12.945 2.634 -2.672 1.00 85.94 102 SER A C 1
ATOM 768 O O . SER A 1 102 ? -13.955 2.906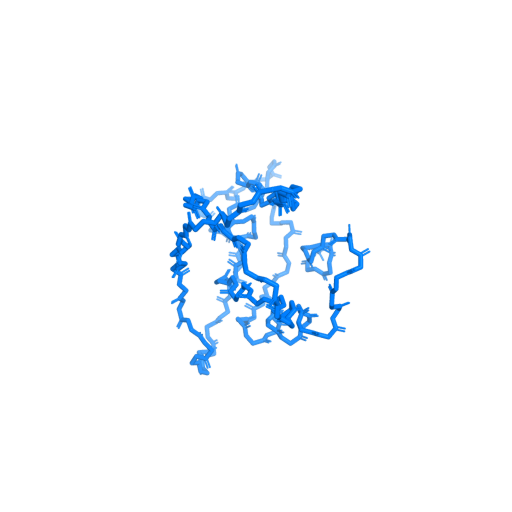 -2.032 1.00 85.94 102 SER A O 1
ATOM 770 N N . HIS A 1 103 ? -12.705 1.404 -3.136 1.00 88.44 103 HIS A N 1
ATOM 771 C CA . HIS A 1 103 ? -13.631 0.284 -2.949 1.00 88.44 103 HIS A CA 1
ATOM 772 C C . HIS A 1 103 ? -13.762 -0.150 -1.484 1.00 88.44 103 HIS A C 1
ATOM 774 O O . HIS A 1 103 ? -14.781 -0.714 -1.095 1.00 88.44 103 HIS A O 1
ATOM 780 N N . PHE A 1 104 ? -12.745 0.113 -0.663 1.00 90.44 104 PHE A N 1
ATOM 781 C CA . PHE A 1 104 ? -12.676 -0.339 0.724 1.00 90.44 104 PHE A CA 1
ATOM 782 C C . PHE A 1 104 ? -12.983 0.758 1.743 1.00 90.44 104 PHE A C 1
ATOM 784 O O . PHE A 1 104 ? -13.032 0.467 2.938 1.00 90.44 104 PHE A O 1
ATOM 791 N N . LYS A 1 105 ? -13.233 1.995 1.305 1.00 91.62 105 LYS A N 1
ATOM 792 C CA . LYS A 1 105 ? -13.706 3.061 2.196 1.00 91.62 105 LYS A CA 1
ATOM 793 C C . LYS A 1 105 ? -15.070 2.717 2.815 1.00 91.62 105 LYS A C 1
ATOM 795 O O . LYS A 1 105 ? -15.821 1.904 2.253 1.00 91.62 105 LYS A O 1
ATOM 800 N N . LEU A 1 106 ? -15.312 3.286 3.998 1.00 91.94 106 LEU A N 1
ATOM 801 C CA . LEU A 1 106 ? -16.599 3.280 4.706 1.00 91.94 106 LEU A CA 1
ATOM 802 C C . LEU A 1 106 ? -17.585 4.281 4.096 1.00 91.94 106 LEU A C 1
ATOM 804 O O . LEU A 1 106 ? -17.120 5.320 3.575 1.00 91.94 106 LEU A O 1
#

Secondary structure (DSSP, 8-state):
------B--S--------SS-HHHHTTTSS-------PPPSSS-B----------S-----EE---GGG--SSS---B--EEHHHHHHHHHHH-S-SS-SGGGGB-

Foldseek 3Di:
DWWDFFDDDDDPPDDDLAACHPCFQQLNPDDDDDDDDDDDPDDTTGTDTDHDYPDPPVDPDWGGHHPVNDDPVRHTFFDIDHSVVLVVQDVVVPDPVDDSRVVGTD

Organism: Camellia sinensis (NCBI:txid4442)